Protein AF-W1Y951-F1 (afdb_monomer_lite)

InterPro domains:
  IPR015813 Pyruvate/Phosphoenolpyruvate kinase-like domain superfamily [SSF51621] (1-107)
  IPR018523 Isocitrate lyase/phosphorylmutase, conserved site [PS00161] (64-69)
  IPR039556 ICL/PEPM domain [cd00377] (1-107)
  IPR040442 Pyruvate kinase-like domain superfamily [G3DSA:3.20.20.60] (1-110)

pLDDT: mean 95.94, std 5.51, range [69.25, 98.94]

Radius of gyration: 13.8 Å; chains: 1; bounding box: 38×31×28 Å

Secondary structure (DSSP, 8-state):
--S---H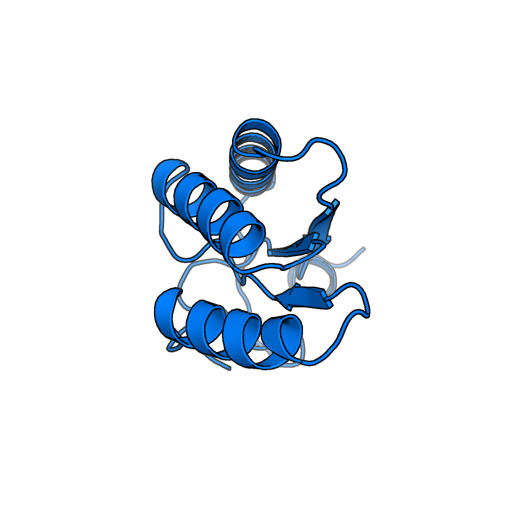HHHHHHHHHHHTT--SPPEEE-TT-SSSSHHHHHHHHHHHHHHT-SEEEEE-BPSS---TTSSS--B--HHHHHHHHHHHHHT-SSTT-EEEEE--GGGTT--

Foldseek 3Di:
DFQPDALVNQLVVLLVCQVPDVDAAEEECEQQRDDDLVSNLVSLVSSVVSRHLEYEYEQWDHRADDLPDPDTHGDDPVSLVSSQVSNCVSDPDNRYDYHYDYSCCRPPND

Sequence (110 aa):
DLGISTLDDVLTDIRRITDVCSLPLLVDADIGFGSSAFNVARTVKSMIKAGAAGLHIEDQVGAKRCGHRPNKAIVSKEEMVDRIRAAVDAKTDPDFVIMARTDALAVEGL

Organism: NCBI:txid408170

Structure (mmCIF, N/CA/C/O backbone):
data_AF-W1Y951-F1
#
_entry.id   AF-W1Y951-F1
#
loop_
_atom_site.group_PDB
_atom_site.id
_atom_site.type_symbol
_atom_site.label_atom_id
_atom_site.label_alt_id
_atom_site.label_comp_id
_atom_site.label_asym_id
_atom_site.label_entity_id
_atom_site.label_seq_id
_atom_site.pdbx_PDB_ins_code
_atom_site.Cartn_x
_atom_site.Cartn_y
_atom_site.Cartn_z
_atom_site.occupancy
_atom_site.B_iso_or_equiv
_atom_site.auth_seq_id
_atom_site.auth_comp_id
_atom_site.auth_asym_id
_atom_site.auth_atom_id
_atom_site.pdbx_PDB_model_num
ATOM 1 N N . ASP A 1 1 ? 7.592 -6.982 -12.435 1.00 77.00 1 ASP A N 1
ATOM 2 C CA . ASP A 1 1 ? 7.157 -6.066 -11.378 1.00 77.00 1 ASP A CA 1
ATOM 3 C C . ASP A 1 1 ? 7.878 -4.722 -11.503 1.00 77.00 1 ASP A C 1
ATOM 5 O O . ASP A 1 1 ? 9.057 -4.631 -11.168 1.00 77.00 1 ASP A O 1
ATOM 9 N N . LEU A 1 2 ? 7.209 -3.753 -12.138 1.00 89.50 2 LEU A N 1
ATOM 10 C CA . LEU A 1 2 ? 7.748 -2.442 -12.549 1.00 89.50 2 LEU A CA 1
ATOM 11 C C . LEU A 1 2 ? 6.727 -1.300 -12.326 1.00 89.50 2 LEU A C 1
ATOM 13 O O . LEU A 1 2 ? 6.754 -0.301 -13.040 1.00 89.50 2 LEU A O 1
ATOM 17 N N . GLY A 1 3 ? 5.761 -1.485 -11.417 1.00 88.12 3 GLY A N 1
ATOM 18 C CA . GLY A 1 3 ? 4.709 -0.491 -11.151 1.00 88.12 3 GLY A CA 1
ATOM 19 C C . GLY A 1 3 ? 3.736 -0.250 -12.316 1.00 88.12 3 GLY A C 1
ATOM 20 O O . GLY A 1 3 ? 3.243 0.860 -12.477 1.00 88.12 3 GLY A O 1
ATOM 21 N N . ILE A 1 4 ? 3.506 -1.265 -13.160 1.00 93.69 4 ILE A N 1
ATOM 22 C CA . ILE A 1 4 ? 2.554 -1.203 -14.288 1.00 93.69 4 ILE A CA 1
ATOM 23 C C . ILE A 1 4 ? 1.145 -1.617 -13.842 1.00 93.69 4 ILE A C 1
ATOM 25 O O . ILE A 1 4 ? 0.161 -1.109 -14.371 1.00 93.69 4 ILE A O 1
ATOM 29 N N . SER A 1 5 ? 1.052 -2.540 -12.881 1.00 95.88 5 SER A N 1
ATOM 30 C CA . SER A 1 5 ? -0.216 -2.969 -12.294 1.00 95.88 5 SER A CA 1
ATOM 31 C C . SER A 1 5 ? -0.936 -1.798 -11.640 1.00 95.88 5 SER A C 1
ATOM 33 O O . SER A 1 5 ? -0.331 -0.976 -10.948 1.00 95.88 5 SER A O 1
ATOM 35 N N . THR A 1 6 ? -2.244 -1.748 -11.841 1.00 97.88 6 THR A N 1
ATOM 36 C CA . THR A 1 6 ? -3.121 -0.755 -11.230 1.00 97.88 6 THR A CA 1
ATOM 37 C C . THR A 1 6 ? -3.748 -1.300 -9.950 1.00 97.88 6 THR A C 1
ATOM 39 O O . THR A 1 6 ? -3.751 -2.507 -9.699 1.00 97.88 6 THR A O 1
ATOM 42 N N . LEU A 1 7 ? -4.340 -0.408 -9.151 1.00 98.25 7 LEU A N 1
ATOM 43 C CA . LEU A 1 7 ? -5.125 -0.810 -7.985 1.00 98.25 7 LEU A CA 1
ATOM 44 C C . LEU A 1 7 ? -6.235 -1.801 -8.375 1.00 98.25 7 LEU A C 1
ATOM 46 O O . LEU A 1 7 ? -6.450 -2.783 -7.675 1.00 98.25 7 LEU A O 1
ATOM 50 N N . ASP A 1 8 ? -6.930 -1.569 -9.491 1.00 98.69 8 ASP A N 1
ATOM 51 C CA . ASP A 1 8 ? -8.080 -2.385 -9.892 1.00 98.69 8 ASP A CA 1
ATOM 52 C C . ASP A 1 8 ? -7.685 -3.805 -10.336 1.00 98.69 8 ASP A C 1
ATOM 54 O O . ASP A 1 8 ? -8.461 -4.743 -10.116 1.00 98.69 8 ASP A O 1
ATOM 58 N N . ASP A 1 9 ? -6.472 -3.984 -10.874 1.00 98.75 9 ASP A N 1
ATOM 59 C CA . ASP A 1 9 ? -5.908 -5.311 -11.157 1.00 98.75 9 ASP A CA 1
ATOM 60 C C . ASP A 1 9 ? -5.764 -6.109 -9.854 1.00 98.75 9 ASP A C 1
ATOM 62 O O . ASP A 1 9 ? -6.286 -7.218 -9.729 1.00 98.75 9 ASP A O 1
ATOM 66 N N . VAL A 1 10 ? -5.146 -5.498 -8.837 1.00 98.81 10 VAL A N 1
ATOM 67 C CA . VAL A 1 10 ? -4.929 -6.135 -7.531 1.00 98.81 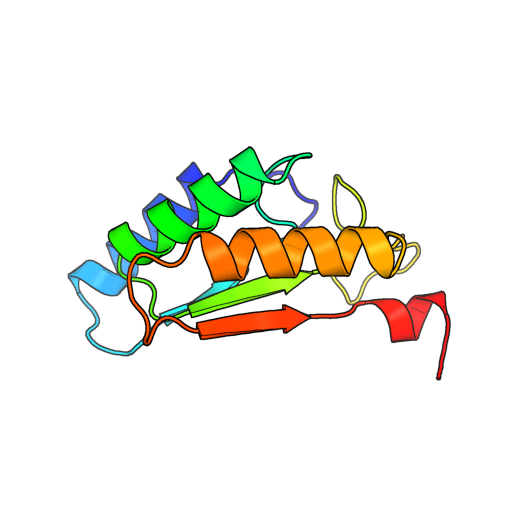10 VAL A CA 1
ATOM 68 C C . VAL A 1 10 ? -6.254 -6.389 -6.812 1.00 98.81 10 VAL A C 1
ATOM 70 O O . VAL A 1 10 ? -6.478 -7.486 -6.308 1.00 98.81 10 VAL A O 1
ATOM 73 N N . LEU A 1 11 ? -7.181 -5.425 -6.805 1.00 98.88 11 LEU A N 1
ATOM 74 C CA . LEU A 1 11 ? -8.499 -5.607 -6.183 1.00 98.88 11 LEU A CA 1
ATOM 75 C C . LEU A 1 11 ? -9.297 -6.747 -6.825 1.00 98.88 11 LEU A C 1
ATOM 77 O O . LEU A 1 11 ? -10.088 -7.398 -6.142 1.00 98.88 11 LEU A O 1
ATOM 81 N N . THR A 1 12 ? -9.131 -6.976 -8.127 1.00 98.94 12 THR A N 1
ATOM 82 C CA . THR A 1 12 ? -9.790 -8.087 -8.821 1.00 98.94 12 THR A CA 1
ATOM 83 C C . THR A 1 12 ? -9.302 -9.431 -8.296 1.00 98.94 12 THR A C 1
ATOM 85 O O . THR A 1 12 ? -10.127 -10.310 -8.037 1.00 98.94 12 THR A O 1
ATOM 88 N N . ASP A 1 13 ? -8.000 -9.572 -8.066 1.00 98.94 13 ASP A N 1
ATOM 89 C CA . ASP A 1 13 ? -7.434 -10.805 -7.525 1.00 98.94 13 ASP A CA 1
ATOM 90 C C . ASP A 1 13 ? -7.709 -10.977 -6.028 1.00 98.94 13 ASP A C 1
ATOM 92 O O . ASP A 1 13 ? -8.006 -12.096 -5.613 1.00 98.94 13 ASP A O 1
ATOM 96 N N . ILE A 1 14 ? -7.738 -9.894 -5.235 1.00 98.88 14 ILE A N 1
ATOM 97 C CA . ILE A 1 14 ? -8.181 -9.963 -3.829 1.00 98.88 14 ILE A CA 1
ATOM 98 C C . ILE A 1 14 ? -9.579 -10.579 -3.762 1.00 98.88 14 ILE A C 1
ATOM 100 O O . ILE A 1 14 ? -9.734 -11.610 -3.119 1.00 98.88 14 ILE A O 1
ATOM 104 N N . ARG A 1 15 ? -10.562 -10.012 -4.484 1.00 98.88 15 ARG A N 1
ATOM 105 C CA . ARG A 1 15 ? -11.952 -10.506 -4.463 1.00 98.88 15 ARG A CA 1
ATOM 106 C C . ARG A 1 15 ? -12.027 -11.983 -4.844 1.00 98.88 15 ARG A C 1
ATOM 108 O O . ARG A 1 15 ? -12.620 -12.777 -4.128 1.00 98.88 15 ARG A O 1
ATOM 115 N N . ARG A 1 16 ? -11.354 -12.378 -5.932 1.00 98.88 16 ARG A N 1
ATOM 116 C CA . ARG A 1 16 ? -11.312 -13.782 -6.380 1.00 98.88 16 ARG A CA 1
ATOM 117 C C . ARG A 1 16 ? -10.800 -14.734 -5.300 1.00 98.88 16 ARG A C 1
ATOM 119 O O . ARG A 1 16 ? -11.320 -15.838 -5.186 1.00 98.88 16 ARG A O 1
ATOM 126 N N . ILE A 1 17 ? -9.773 -14.332 -4.552 1.00 98.94 17 ILE A N 1
ATOM 127 C CA . ILE A 1 17 ? -9.177 -15.154 -3.494 1.00 98.94 17 ILE A CA 1
ATOM 128 C C . ILE A 1 17 ? -10.096 -15.188 -2.269 1.00 98.94 17 ILE A C 1
ATOM 130 O O . ILE A 1 17 ? -10.401 -16.268 -1.763 1.00 98.94 17 ILE A O 1
ATOM 134 N N . THR A 1 18 ? -10.550 -14.030 -1.797 1.00 98.81 18 THR A N 1
ATOM 135 C CA . THR A 1 18 ? -11.282 -13.894 -0.528 1.00 98.81 18 THR A CA 1
ATOM 136 C C . THR A 1 18 ? -12.734 -14.356 -0.617 1.00 98.81 18 THR A C 1
ATOM 138 O O . THR A 1 18 ? -13.304 -14.742 0.397 1.00 98.81 18 THR A O 1
ATOM 141 N N . ASP A 1 19 ? -13.327 -14.383 -1.815 1.00 98.81 19 ASP A N 1
ATOM 142 C CA . ASP A 1 19 ? -14.689 -14.895 -2.030 1.00 98.81 19 ASP A CA 1
ATOM 143 C C . ASP A 1 19 ? -14.788 -16.420 -1.823 1.00 98.81 19 ASP A C 1
ATOM 145 O O . ASP A 1 19 ? -15.880 -16.948 -1.611 1.00 98.81 19 ASP A O 1
ATOM 149 N N . VAL A 1 20 ? -13.663 -17.146 -1.886 1.00 98.81 20 VAL A N 1
ATOM 150 C CA . VAL A 1 20 ? -13.629 -18.619 -1.792 1.00 98.81 20 VAL A CA 1
ATOM 151 C C . VAL A 1 20 ? -12.698 -19.155 -0.698 1.00 98.81 20 VAL A C 1
ATOM 153 O O . VAL A 1 20 ? -12.873 -20.286 -0.247 1.00 98.81 20 VAL A O 1
ATOM 156 N N . CYS A 1 21 ? -11.719 -18.370 -0.244 1.00 98.75 21 CYS A N 1
ATOM 157 C CA . CYS A 1 21 ? -10.765 -18.757 0.792 1.00 98.75 21 CYS A CA 1
ATOM 158 C C . CYS A 1 21 ? -10.943 -17.891 2.044 1.00 98.75 21 CYS A C 1
ATOM 160 O O . CYS A 1 21 ? -10.818 -16.673 1.982 1.00 98.75 21 CYS A O 1
ATOM 162 N N . SER A 1 22 ? -11.173 -18.523 3.198 1.00 98.50 22 SER A N 1
ATOM 163 C CA . SER A 1 22 ? -11.386 -17.828 4.477 1.00 98.50 22 SER A CA 1
ATOM 164 C C . SER A 1 22 ? -10.098 -17.486 5.236 1.00 98.50 22 SER A C 1
ATOM 166 O O . SER A 1 22 ? -10.168 -16.971 6.351 1.00 98.50 22 SER A O 1
ATOM 168 N N . LEU A 1 23 ? -8.922 -17.836 4.703 1.00 98.81 23 LEU A N 1
ATOM 169 C CA . LEU A 1 23 ? -7.649 -17.486 5.335 1.00 98.81 23 LEU A CA 1
ATOM 170 C C . LEU A 1 23 ? -7.373 -15.980 5.179 1.00 98.81 23 LEU A C 1
ATOM 172 O O . LEU A 1 23 ? -7.659 -15.422 4.119 1.00 98.81 23 LEU A O 1
ATOM 176 N N . PRO A 1 24 ? -6.782 -15.320 6.193 1.00 98.81 24 PRO A N 1
ATOM 177 C CA . PRO A 1 24 ? -6.467 -13.899 6.110 1.00 98.81 24 PRO A CA 1
ATOM 178 C C . PRO A 1 24 ? -5.404 -13.638 5.036 1.00 98.81 24 PRO A C 1
ATOM 180 O O . PRO A 1 24 ? -4.322 -14.226 5.061 1.00 98.81 24 PRO A O 1
ATOM 183 N N . LEU A 1 25 ? -5.708 -12.734 4.102 1.00 98.88 25 LEU A N 1
ATOM 184 C CA . LEU A 1 25 ? -4.828 -12.387 2.986 1.00 98.88 25 LEU A CA 1
ATOM 185 C C . LEU A 1 25 ? -4.039 -11.101 3.279 1.00 98.88 25 LEU A C 1
ATOM 187 O O . LEU A 1 25 ? -4.634 -10.043 3.491 1.00 98.88 25 LEU A O 1
ATOM 191 N N . LEU A 1 26 ? -2.706 -11.191 3.248 1.00 98.88 26 LEU A N 1
ATOM 192 C CA . LEU A 1 26 ? -1.800 -10.038 3.214 1.00 98.88 26 LEU A CA 1
ATOM 193 C C . LEU A 1 26 ? -1.508 -9.666 1.755 1.00 98.88 26 LEU A C 1
ATOM 195 O O . LEU A 1 26 ? -1.186 -10.542 0.953 1.00 98.88 26 LEU A O 1
ATOM 199 N N . VAL A 1 27 ? -1.598 -8.378 1.425 1.00 98.88 27 VAL A N 1
ATOM 200 C CA . VAL A 1 27 ? -1.482 -7.882 0.045 1.00 98.88 27 VAL A CA 1
ATOM 201 C C . VAL A 1 27 ? -0.296 -6.927 -0.119 1.00 98.88 27 VAL A C 1
ATOM 203 O O . VAL A 1 27 ? -0.071 -6.054 0.718 1.00 98.88 27 VAL A O 1
ATOM 206 N N . ASP A 1 28 ? 0.439 -7.058 -1.223 1.00 98.56 28 ASP A N 1
ATOM 207 C CA . ASP A 1 28 ? 1.411 -6.051 -1.661 1.00 98.56 28 ASP A CA 1
ATOM 208 C C . ASP A 1 28 ? 0.670 -4.849 -2.265 1.00 98.56 28 ASP A C 1
ATOM 210 O O . ASP A 1 28 ? -0.049 -4.989 -3.259 1.00 98.56 28 ASP A O 1
ATOM 214 N N . ALA A 1 29 ? 0.799 -3.678 -1.641 1.00 98.25 29 ALA A N 1
ATOM 215 C CA . ALA A 1 29 ? 0.165 -2.446 -2.099 1.00 98.25 29 ALA A CA 1
ATOM 216 C C . ALA A 1 29 ? 1.142 -1.477 -2.783 1.00 98.25 29 ALA A C 1
ATOM 218 O O . ALA A 1 29 ? 0.788 -0.309 -2.985 1.00 98.25 29 ALA A O 1
ATOM 219 N N . ASP A 1 30 ? 2.346 -1.931 -3.145 1.00 97.00 30 ASP A N 1
ATOM 220 C CA . ASP A 1 30 ? 3.412 -1.105 -3.708 1.00 97.00 30 ASP A CA 1
ATOM 221 C C . ASP A 1 30 ? 3.597 0.176 -2.866 1.00 97.00 30 ASP A C 1
ATOM 223 O O . ASP A 1 30 ? 3.755 0.143 -1.647 1.00 97.00 30 ASP A O 1
ATOM 227 N N . ILE A 1 31 ? 3.514 1.338 -3.509 1.00 97.38 31 ILE A N 1
ATOM 228 C CA . ILE A 1 31 ? 3.615 2.659 -2.882 1.00 97.38 31 ILE A CA 1
ATOM 229 C C . ILE A 1 31 ? 2.240 3.261 -2.528 1.00 97.38 31 ILE A C 1
ATOM 231 O O . ILE A 1 31 ? 2.150 4.441 -2.193 1.00 97.38 31 ILE A O 1
ATOM 235 N N . GLY A 1 32 ? 1.151 2.492 -2.660 1.00 97.56 32 GLY A N 1
ATOM 236 C CA . GLY A 1 32 ? -0.229 2.945 -2.441 1.00 97.56 32 GLY A CA 1
ATOM 237 C C . GLY A 1 32 ? -0.986 3.411 -3.696 1.00 97.56 32 GLY A C 1
ATOM 238 O O . GLY A 1 32 ? -1.994 4.107 -3.564 1.00 97.56 32 GLY A O 1
ATOM 239 N N . PHE A 1 33 ? -0.530 3.029 -4.897 1.00 97.62 33 PHE A N 1
ATOM 240 C CA . PHE A 1 33 ? -1.166 3.290 -6.208 1.00 97.62 33 PHE A CA 1
ATOM 241 C C . PHE A 1 33 ? -1.486 4.763 -6.529 1.00 97.62 33 PHE A C 1
ATOM 243 O O . PHE A 1 33 ? -2.485 5.076 -7.177 1.00 97.62 33 PHE A O 1
ATOM 250 N N . GLY A 1 34 ? -0.621 5.690 -6.116 1.00 94.31 34 GLY A N 1
ATOM 251 C CA . GLY A 1 34 ? -0.668 7.080 -6.565 1.00 94.31 34 GLY A CA 1
ATOM 252 C C . GLY A 1 34 ? 0.311 7.979 -5.818 1.00 94.31 34 GLY A C 1
ATOM 253 O O . GLY A 1 34 ? 1.010 7.537 -4.915 1.00 94.31 34 GLY A O 1
ATOM 254 N N . SER A 1 35 ? 0.365 9.253 -6.204 1.00 93.38 35 SER A N 1
ATOM 255 C CA . SER A 1 35 ? 1.37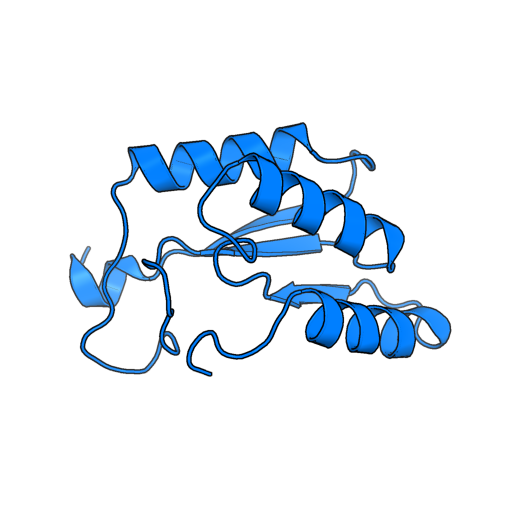5 10.215 -5.733 1.00 93.38 35 SER A CA 1
ATOM 256 C C . SER A 1 35 ? 0.973 11.023 -4.496 1.00 93.38 35 SER A C 1
ATOM 258 O O . SER A 1 35 ? 1.686 11.941 -4.105 1.00 93.38 35 SER A O 1
ATOM 260 N N . SER A 1 36 ? -0.188 10.750 -3.900 1.00 96.25 36 SER A N 1
ATOM 261 C CA . SER A 1 36 ? -0.727 11.566 -2.808 1.00 96.25 36 SER A CA 1
ATOM 262 C C . SER A 1 36 ? -1.400 10.722 -1.736 1.00 96.25 36 SER A C 1
ATOM 264 O O . SER A 1 36 ? -1.861 9.609 -2.003 1.00 96.25 36 SER A O 1
ATOM 266 N N . ALA A 1 37 ? -1.536 11.299 -0.540 1.00 97.38 37 ALA A N 1
ATOM 267 C CA . ALA A 1 37 ? -2.242 10.694 0.587 1.00 97.38 37 ALA A CA 1
ATOM 268 C C . ALA A 1 37 ? -3.680 10.262 0.238 1.00 97.38 37 ALA A C 1
ATOM 270 O O . ALA A 1 37 ? -4.163 9.255 0.748 1.00 97.38 37 ALA A O 1
ATOM 271 N N . PHE A 1 38 ? -4.356 10.966 -0.680 1.00 98.19 38 PHE A N 1
ATOM 272 C CA . PHE A 1 38 ? -5.696 10.590 -1.142 1.00 98.19 38 PHE A CA 1
ATOM 273 C C . PHE A 1 38 ? -5.710 9.238 -1.867 1.00 98.19 38 PHE A C 1
ATOM 275 O O . PHE A 1 38 ? -6.643 8.453 -1.686 1.00 98.19 38 PHE A O 1
ATOM 282 N N . ASN A 1 39 ? -4.674 8.950 -2.661 1.00 98.50 39 ASN A N 1
ATOM 283 C CA . ASN A 1 39 ? -4.547 7.671 -3.356 1.00 98.50 39 ASN A CA 1
ATOM 284 C C . ASN A 1 39 ? -4.260 6.541 -2.364 1.00 98.50 39 ASN A C 1
ATOM 286 O O . ASN A 1 39 ? -4.950 5.525 -2.393 1.00 98.50 39 ASN A O 1
ATOM 290 N N . VAL A 1 40 ? -3.339 6.767 -1.420 1.00 98.69 40 VAL A N 1
ATOM 291 C CA . VAL A 1 40 ? -3.050 5.823 -0.328 1.00 98.69 40 VAL A CA 1
ATOM 292 C C . VAL A 1 40 ? -4.324 5.500 0.457 1.00 98.69 40 VAL A C 1
ATOM 294 O O . VAL A 1 40 ? -4.669 4.332 0.634 1.00 98.69 40 VAL A O 1
ATOM 297 N N . ALA A 1 41 ? -5.090 6.519 0.850 1.00 98.75 41 ALA A N 1
ATOM 298 C CA . ALA A 1 41 ? -6.329 6.327 1.592 1.00 98.75 41 ALA A CA 1
ATOM 299 C C . ALA A 1 41 ? -7.384 5.541 0.793 1.00 98.75 41 ALA A C 1
ATOM 301 O O . ALA A 1 41 ? -8.048 4.656 1.342 1.00 98.75 41 ALA A O 1
ATOM 302 N N . ARG A 1 42 ? -7.537 5.825 -0.510 1.00 98.81 42 ARG A N 1
ATOM 303 C CA . ARG A 1 42 ? -8.426 5.056 -1.395 1.00 98.81 42 ARG A CA 1
ATOM 304 C C . ARG A 1 42 ? -7.982 3.596 -1.489 1.00 98.81 42 ARG A C 1
ATOM 306 O O . ARG A 1 42 ? -8.843 2.718 -1.428 1.00 98.81 42 ARG A O 1
ATOM 313 N N . THR A 1 43 ? -6.682 3.340 -1.611 1.00 98.88 43 THR A N 1
ATOM 314 C CA . THR A 1 43 ? -6.099 1.993 -1.666 1.00 98.88 43 THR A CA 1
ATOM 315 C C . THR A 1 43 ? -6.444 1.194 -0.413 1.00 98.88 43 THR A C 1
ATOM 317 O O . THR A 1 43 ? -7.052 0.132 -0.537 1.00 98.88 43 THR A O 1
ATOM 320 N N . VAL A 1 44 ? -6.175 1.735 0.783 1.00 98.94 44 VAL A N 1
ATOM 321 C CA . VAL A 1 44 ? -6.488 1.062 2.059 1.00 98.94 44 VAL A CA 1
ATOM 322 C C . VAL A 1 44 ? -7.970 0.701 2.143 1.00 98.94 44 VAL A C 1
ATOM 324 O O . VAL A 1 44 ? -8.318 -0.466 2.317 1.00 98.94 44 VAL A O 1
ATOM 327 N N . LYS A 1 45 ? -8.860 1.681 1.944 1.00 98.94 45 LYS A N 1
ATOM 328 C CA . LYS A 1 45 ? -10.314 1.460 2.033 1.00 98.94 45 LYS A CA 1
ATOM 329 C C . LYS A 1 45 ? -10.810 0.435 1.017 1.00 98.94 45 LYS A C 1
ATOM 331 O O . LYS A 1 45 ? -11.705 -0.352 1.318 1.00 98.94 45 LYS A O 1
ATOM 336 N N . SER A 1 46 ? -10.240 0.444 -0.186 1.00 98.94 46 SER A N 1
ATOM 337 C CA . SER A 1 46 ? -10.633 -0.481 -1.249 1.00 98.94 46 SER A CA 1
ATOM 338 C C . SER A 1 46 ? -10.164 -1.906 -0.967 1.00 98.94 46 SER A C 1
ATOM 340 O O . SER A 1 46 ? -10.935 -2.833 -1.195 1.00 98.94 46 SER A O 1
ATOM 342 N N . MET A 1 47 ? -8.949 -2.089 -0.440 1.00 98.88 47 MET A N 1
ATOM 343 C CA . MET A 1 47 ? -8.419 -3.411 -0.086 1.00 98.88 47 MET A CA 1
ATOM 344 C C . MET A 1 47 ? -9.149 -4.023 1.113 1.00 98.88 47 MET A C 1
ATOM 346 O O . MET A 1 47 ? -9.516 -5.194 1.042 1.00 98.88 47 MET A O 1
ATOM 350 N N . ILE A 1 48 ? -9.454 -3.226 2.149 1.00 98.88 48 ILE A N 1
ATOM 351 C CA . ILE A 1 48 ? -10.321 -3.653 3.264 1.00 98.88 48 ILE A CA 1
ATOM 352 C C . ILE A 1 48 ? -11.667 -4.131 2.714 1.00 98.88 48 ILE A C 1
ATOM 354 O O . ILE A 1 48 ? -12.089 -5.254 2.969 1.00 98.88 48 ILE A O 1
ATOM 358 N N . LYS A 1 49 ? -12.330 -3.301 1.896 1.00 98.88 49 LYS A N 1
ATOM 359 C CA . LYS A 1 49 ? -13.635 -3.639 1.312 1.00 98.88 49 LYS A CA 1
ATOM 360 C C . LYS A 1 49 ? -13.584 -4.875 0.409 1.00 98.88 49 LYS A C 1
ATOM 362 O O . LYS A 1 49 ? -14.581 -5.580 0.302 1.00 98.88 49 LYS A O 1
ATOM 367 N N . ALA A 1 50 ? -12.463 -5.107 -0.268 1.00 98.88 50 ALA A N 1
ATOM 368 C CA . ALA A 1 50 ? -12.277 -6.266 -1.129 1.00 98.88 50 ALA A CA 1
ATOM 369 C C . ALA A 1 50 ? -12.034 -7.567 -0.351 1.00 98.88 50 ALA A C 1
ATOM 371 O O . ALA A 1 50 ? -12.138 -8.617 -0.967 1.00 98.88 50 ALA A O 1
ATOM 372 N N . GLY A 1 51 ? -11.754 -7.508 0.958 1.00 98.81 51 GLY A N 1
ATOM 373 C CA . GLY A 1 51 ? -11.607 -8.682 1.825 1.00 98.81 51 GLY A CA 1
ATOM 374 C C . GLY A 1 51 ? -10.180 -8.970 2.297 1.00 98.81 51 GLY A C 1
ATOM 375 O O . GLY A 1 51 ? -9.946 -10.010 2.909 1.00 98.81 51 GLY A O 1
ATOM 376 N N . ALA A 1 52 ? -9.209 -8.090 2.027 1.00 98.88 52 ALA A N 1
ATOM 377 C CA . ALA A 1 52 ? -7.854 -8.265 2.549 1.00 98.88 52 ALA A CA 1
ATOM 378 C C . ALA A 1 52 ? -7.826 -8.117 4.082 1.00 98.88 52 ALA A C 1
ATOM 380 O O . ALA A 1 52 ? -8.561 -7.310 4.648 1.00 98.88 52 ALA A O 1
ATOM 381 N N . ALA A 1 53 ? -6.929 -8.849 4.746 1.00 98.88 53 ALA A N 1
ATOM 382 C CA . ALA A 1 53 ? -6.699 -8.745 6.192 1.00 98.88 53 ALA A CA 1
ATOM 383 C C . ALA A 1 53 ? -5.595 -7.730 6.542 1.00 98.88 53 ALA A C 1
ATOM 385 O O . ALA A 1 53 ? -5.518 -7.216 7.658 1.00 98.88 53 ALA A O 1
ATOM 386 N N . GLY A 1 54 ? -4.729 -7.430 5.579 1.00 98.88 54 GLY A N 1
ATOM 387 C CA . GLY A 1 54 ? -3.706 -6.412 5.716 1.00 98.88 54 GLY A CA 1
ATOM 388 C C . GLY A 1 54 ? -3.028 -6.113 4.394 1.00 98.88 54 GLY A C 1
ATOM 389 O O . GLY A 1 54 ? -3.228 -6.808 3.393 1.00 98.88 54 GLY A O 1
ATOM 390 N N . LEU A 1 55 ? -2.179 -5.097 4.408 1.00 98.88 55 LEU A N 1
ATOM 391 C CA . LEU A 1 55 ? -1.311 -4.769 3.287 1.00 98.88 55 LEU A CA 1
ATOM 392 C C . LEU A 1 55 ? 0.069 -4.326 3.756 1.00 98.88 55 LEU A C 1
ATOM 394 O O . LEU A 1 5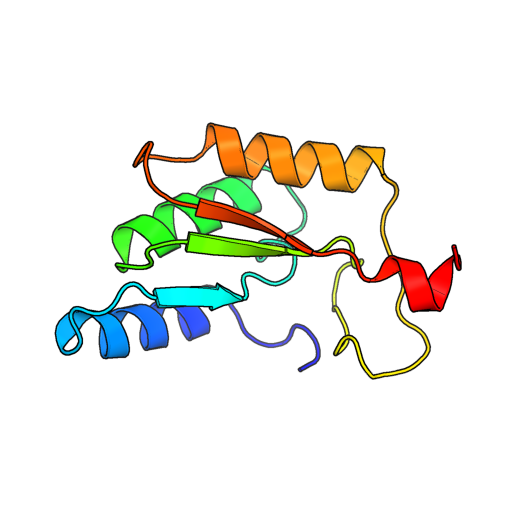5 ? 0.230 -3.907 4.906 1.00 98.88 55 LEU A O 1
ATOM 398 N N . HIS A 1 56 ? 1.048 -4.379 2.855 1.00 98.81 56 HIS A N 1
ATOM 399 C CA . HIS A 1 56 ? 2.305 -3.666 3.035 1.00 9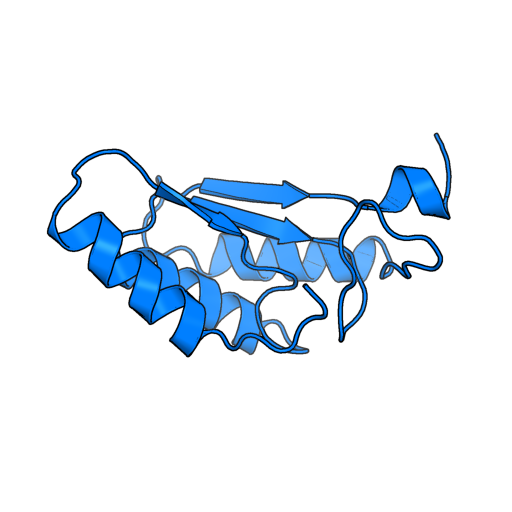8.81 56 HIS A CA 1
ATOM 400 C C . HIS A 1 56 ? 2.485 -2.544 2.007 1.00 98.81 56 HIS A C 1
ATOM 402 O O . HIS A 1 56 ? 2.190 -2.734 0.830 1.00 98.81 56 HIS A O 1
ATOM 408 N N . ILE A 1 57 ? 2.990 -1.390 2.457 1.00 98.38 57 ILE A N 1
ATOM 409 C CA . ILE A 1 57 ? 3.406 -0.261 1.606 1.00 98.38 57 ILE A CA 1
ATOM 410 C C . ILE A 1 57 ? 4.918 -0.041 1.702 1.00 98.38 57 ILE A C 1
ATOM 412 O O . ILE A 1 57 ? 5.498 -0.246 2.773 1.00 98.38 57 ILE A O 1
ATOM 416 N N . GLU A 1 58 ? 5.549 0.388 0.608 1.00 97.88 58 GLU A N 1
ATOM 417 C CA . GLU A 1 58 ? 7.006 0.568 0.517 1.00 97.88 58 GLU A CA 1
ATOM 418 C C . GLU A 1 58 ? 7.466 2.014 0.245 1.00 97.88 58 GLU A C 1
ATOM 420 O O . GLU A 1 58 ? 6.716 2.872 -0.239 1.00 97.88 58 GLU A O 1
ATOM 425 N N . ASP A 1 59 ? 8.730 2.280 0.580 1.00 97.75 59 ASP A N 1
ATOM 426 C CA . ASP A 1 59 ? 9.401 3.586 0.516 1.00 97.75 59 ASP A CA 1
ATOM 427 C C . ASP A 1 59 ? 10.055 3.886 -0.839 1.00 97.75 59 ASP A C 1
ATOM 429 O O . ASP A 1 59 ? 10.792 4.859 -0.972 1.00 97.75 59 ASP A O 1
ATOM 433 N N . GLN A 1 60 ? 9.773 3.101 -1.879 1.00 97.25 60 GLN A N 1
ATOM 434 C CA . GLN A 1 60 ? 10.279 3.394 -3.217 1.00 97.25 60 GLN A CA 1
ATOM 435 C C . GLN A 1 60 ? 9.615 4.640 -3.831 1.00 97.25 60 GLN A C 1
ATOM 437 O O . GLN A 1 60 ? 8.482 5.022 -3.506 1.00 97.25 60 GLN A O 1
ATOM 442 N N . VAL A 1 61 ? 10.327 5.281 -4.759 1.00 94.12 61 VAL A N 1
ATOM 443 C CA . VAL A 1 61 ? 9.753 6.301 -5.653 1.00 94.12 61 VAL A CA 1
ATOM 444 C C . VAL A 1 61 ? 8.733 5.676 -6.622 1.00 94.12 61 VAL A C 1
ATOM 446 O O . VAL A 1 61 ? 8.657 4.456 -6.776 1.00 94.12 61 VAL A O 1
ATOM 449 N N . GLY A 1 62 ? 7.949 6.517 -7.308 1.00 81.81 62 GLY A N 1
ATOM 450 C CA . GLY A 1 62 ? 7.040 6.087 -8.381 1.00 81.81 62 GLY A CA 1
ATOM 451 C C . GLY A 1 62 ? 7.721 5.229 -9.457 1.00 81.81 62 GLY A C 1
ATOM 452 O O . GLY A 1 62 ? 8.921 5.349 -9.685 1.00 81.81 62 GLY A O 1
ATOM 453 N N . ALA A 1 63 ? 6.942 4.372 -10.132 1.00 80.44 63 ALA A N 1
ATOM 454 C CA . ALA A 1 63 ? 7.461 3.319 -11.018 1.00 80.44 63 ALA A CA 1
ATOM 455 C C . ALA A 1 63 ? 8.476 2.405 -10.300 1.00 80.44 63 ALA A C 1
ATOM 457 O O . ALA A 1 63 ? 9.603 2.192 -10.762 1.00 80.44 63 ALA A O 1
ATOM 458 N N . LYS A 1 64 ? 8.050 1.887 -9.139 1.00 85.62 64 LYS A N 1
ATOM 459 C CA . LYS A 1 64 ? 8.847 1.027 -8.263 1.00 85.62 64 LYS A CA 1
ATOM 460 C C . LYS A 1 64 ? 9.424 -0.174 -9.002 1.00 85.62 64 LYS A C 1
ATOM 462 O O . LYS A 1 64 ? 8.864 -0.672 -9.986 1.00 85.62 64 LYS A O 1
ATOM 467 N N . ARG A 1 65 ? 10.555 -0.665 -8.510 1.00 88.25 65 ARG A N 1
ATOM 468 C CA . ARG A 1 65 ? 11.227 -1.853 -9.041 1.00 88.25 65 ARG A CA 1
ATOM 469 C C . ARG A 1 65 ? 11.134 -2.986 -8.033 1.00 88.25 65 ARG A C 1
ATOM 471 O O . ARG A 1 65 ? 11.063 -2.769 -6.830 1.00 88.25 65 ARG A O 1
ATOM 478 N N . CYS A 1 66 ? 11.209 -4.217 -8.529 1.00 87.94 66 CYS A N 1
ATOM 479 C CA . CYS A 1 66 ? 11.367 -5.384 -7.665 1.00 87.94 66 CYS A CA 1
ATOM 480 C C . CYS A 1 66 ? 12.544 -5.186 -6.686 1.00 87.94 66 CYS A C 1
ATOM 482 O O . CYS A 1 66 ? 13.650 -4.856 -7.123 1.00 87.94 66 CYS A O 1
ATOM 484 N N . GLY A 1 67 ? 12.328 -5.465 -5.394 1.00 78.19 67 GLY A N 1
ATOM 485 C CA . GLY A 1 67 ? 13.314 -5.278 -4.319 1.00 78.19 67 GLY A CA 1
ATOM 486 C C . GLY A 1 67 ? 14.654 -6.007 -4.516 1.00 78.19 67 GLY A C 1
ATOM 487 O O . GLY A 1 67 ? 15.664 -5.613 -3.941 1.00 78.19 67 GLY A O 1
ATOM 488 N N . HIS A 1 68 ? 14.709 -7.019 -5.387 1.00 84.62 68 HIS A N 1
ATOM 489 C CA . HIS A 1 68 ? 15.933 -7.762 -5.720 1.00 84.62 68 HIS A CA 1
ATOM 490 C C . HIS A 1 68 ? 16.689 -7.219 -6.947 1.00 84.62 68 HIS A C 1
ATOM 492 O O . HIS A 1 68 ? 17.693 -7.801 -7.363 1.00 84.62 68 HIS A O 1
ATOM 498 N N . ARG A 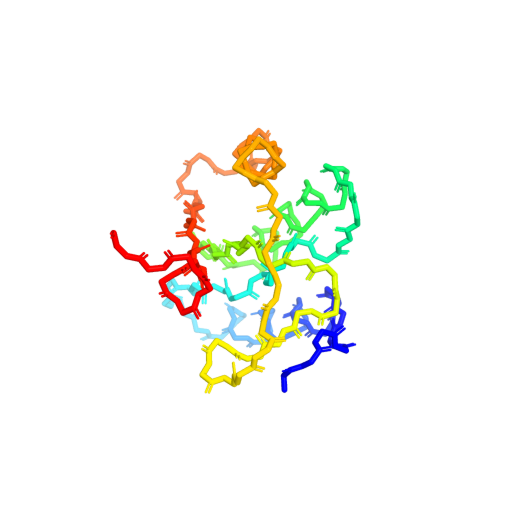1 69 ? 16.209 -6.146 -7.588 1.00 83.88 69 ARG A N 1
ATOM 499 C CA . ARG A 1 69 ? 16.873 -5.527 -8.746 1.00 83.88 69 ARG A CA 1
ATOM 500 C C . ARG A 1 69 ? 17.739 -4.337 -8.307 1.00 83.88 69 ARG A C 1
ATOM 502 O O . ARG A 1 69 ? 17.380 -3.645 -7.358 1.00 83.88 69 ARG A O 1
ATOM 509 N N . PRO A 1 70 ? 18.861 -4.069 -9.002 1.00 83.12 70 PRO A N 1
ATOM 510 C CA . PRO A 1 70 ? 19.693 -2.902 -8.726 1.00 83.12 70 PRO A CA 1
ATOM 511 C C . PRO A 1 70 ? 19.016 -1.600 -9.180 1.00 83.12 70 PRO A C 1
ATOM 513 O O . PRO A 1 70 ? 18.062 -1.619 -9.967 1.00 83.12 70 PRO A O 1
ATOM 516 N N . ASN A 1 71 ? 19.581 -0.469 -8.742 1.00 87.69 71 ASN A N 1
ATOM 517 C CA . ASN A 1 71 ? 19.172 0.890 -9.121 1.00 87.69 71 ASN A CA 1
ATOM 518 C C . ASN A 1 71 ? 17.724 1.223 -8.719 1.00 87.69 71 ASN A C 1
ATOM 520 O O . ASN A 1 71 ? 16.960 1.785 -9.507 1.00 87.69 71 ASN A O 1
ATOM 524 N N . LYS A 1 72 ? 17.347 0.829 -7.498 1.00 92.31 72 LYS A N 1
ATOM 525 C CA . LYS A 1 72 ? 16.130 1.298 -6.823 1.00 92.31 72 LYS A CA 1
ATOM 526 C C . LYS A 1 72 ? 16.379 2.701 -6.279 1.00 92.31 72 LYS A C 1
ATOM 528 O O . LYS A 1 72 ? 17.508 3.031 -5.926 1.00 92.31 72 LYS A O 1
ATOM 533 N N . ALA A 1 73 ? 15.324 3.496 -6.197 1.00 93.38 73 ALA A N 1
ATOM 534 C CA . ALA A 1 73 ? 15.347 4.787 -5.531 1.00 93.38 73 ALA A CA 1
ATOM 535 C C . ALA A 1 73 ? 14.230 4.813 -4.494 1.00 93.38 73 ALA A C 1
ATOM 537 O O . ALA A 1 73 ? 13.135 4.299 -4.743 1.00 93.38 73 ALA A O 1
ATOM 538 N N . ILE A 1 74 ? 14.533 5.399 -3.344 1.00 96.94 74 ILE A N 1
ATOM 539 C CA . ILE A 1 74 ? 13.606 5.546 -2.230 1.00 96.94 74 ILE A CA 1
ATOM 540 C C . ILE A 1 74 ? 13.319 7.019 -1.979 1.00 96.94 74 ILE A C 1
ATOM 542 O O . ILE A 1 74 ? 14.068 7.899 -2.410 1.00 96.94 74 ILE A O 1
ATOM 546 N N . VAL A 1 75 ? 12.192 7.273 -1.333 1.00 97.44 75 VAL A N 1
ATOM 547 C CA . VAL A 1 75 ? 11.781 8.609 -0.913 1.00 97.44 75 VAL A CA 1
ATOM 548 C C . VAL A 1 75 ? 12.426 8.979 0.414 1.00 97.44 75 VAL A C 1
ATOM 550 O O . VAL A 1 75 ? 13.041 8.144 1.075 1.00 97.44 75 VAL A O 1
ATOM 553 N N . SER A 1 76 ? 12.285 10.240 0.822 1.00 97.81 76 SER A N 1
ATOM 554 C CA . SER A 1 76 ? 12.722 10.632 2.157 1.00 97.81 76 SER A CA 1
ATOM 555 C C . SER A 1 76 ? 11.918 9.897 3.229 1.00 97.81 76 SER A C 1
ATOM 557 O O . SER A 1 76 ? 10.762 9.504 3.035 1.00 97.81 76 SER A O 1
ATOM 559 N N . LYS A 1 77 ? 12.514 9.770 4.413 1.00 98.12 77 LYS A N 1
ATOM 560 C CA . LYS A 1 77 ? 11.837 9.222 5.589 1.00 98.12 77 LYS A CA 1
ATOM 561 C C . LYS A 1 77 ? 10.535 9.968 5.887 1.00 98.12 77 LYS A C 1
ATOM 563 O O . LYS A 1 77 ? 9.540 9.337 6.226 1.00 98.12 77 LYS A O 1
ATOM 568 N N . GLU A 1 78 ? 10.532 11.291 5.757 1.00 98.31 78 GLU A N 1
ATOM 569 C CA . GLU A 1 78 ? 9.360 12.132 6.005 1.00 98.31 78 GLU A CA 1
ATOM 570 C C . GLU A 1 78 ? 8.222 11.797 5.033 1.00 98.31 78 GLU A C 1
ATOM 572 O O . GLU A 1 78 ? 7.086 11.622 5.469 1.00 98.31 78 GLU A O 1
ATOM 577 N N . GLU A 1 79 ? 8.529 11.603 3.746 1.00 98.06 79 GLU A N 1
ATOM 578 C CA . GLU A 1 79 ? 7.522 11.205 2.761 1.00 98.06 79 GLU A CA 1
ATOM 579 C C . GLU A 1 79 ? 6.957 9.810 3.066 1.00 98.06 79 GLU A C 1
ATOM 581 O O . GLU A 1 79 ? 5.740 9.610 3.018 1.00 98.06 79 GLU A O 1
ATOM 586 N N . MET A 1 80 ? 7.806 8.844 3.435 1.00 98.38 80 MET A N 1
ATOM 587 C CA . MET A 1 80 ? 7.326 7.510 3.810 1.00 98.38 80 MET A CA 1
ATOM 588 C C . MET A 1 80 ? 6.464 7.545 5.081 1.00 98.38 80 MET A C 1
ATOM 590 O O . MET A 1 80 ? 5.434 6.872 5.155 1.00 98.38 80 MET A O 1
ATOM 594 N N . VAL A 1 81 ? 6.836 8.360 6.071 1.00 98.62 81 VAL A N 1
ATOM 595 C CA . VAL A 1 81 ? 6.027 8.577 7.279 1.00 98.62 81 VAL A CA 1
ATOM 596 C C . VAL A 1 81 ? 4.650 9.135 6.921 1.00 98.62 81 VAL A C 1
ATOM 598 O O . VAL A 1 81 ? 3.652 8.669 7.473 1.00 98.62 81 VAL A O 1
ATOM 601 N N . ASP A 1 82 ? 4.562 10.076 5.983 1.00 98.44 82 ASP A N 1
ATOM 602 C CA . ASP A 1 82 ? 3.278 10.636 5.553 1.00 98.44 82 ASP A CA 1
ATOM 603 C C . ASP A 1 82 ? 2.410 9.608 4.810 1.00 98.44 82 ASP A C 1
ATOM 605 O O . ASP A 1 82 ? 1.195 9.565 5.029 1.00 98.44 82 ASP A O 1
ATOM 609 N N . ARG A 1 83 ? 3.011 8.707 4.018 1.00 98.62 83 ARG A N 1
ATOM 610 C CA . ARG A 1 83 ? 2.292 7.554 3.439 1.00 98.62 83 ARG A CA 1
ATOM 611 C C . ARG A 1 83 ? 1.737 6.635 4.526 1.00 98.62 83 ARG A C 1
ATOM 613 O O . ARG A 1 83 ? 0.566 6.263 4.469 1.00 98.62 83 ARG A O 1
ATOM 620 N N . ILE A 1 84 ? 2.549 6.294 5.529 1.00 98.81 84 ILE A N 1
ATOM 621 C CA . ILE A 1 84 ? 2.131 5.427 6.642 1.00 98.81 84 ILE A CA 1
ATOM 622 C C . ILE A 1 84 ? 0.999 6.078 7.441 1.00 98.81 84 ILE A C 1
ATOM 624 O O . ILE A 1 84 ? 0.001 5.414 7.710 1.00 98.81 84 ILE A O 1
ATOM 628 N N . ARG A 1 85 ? 1.102 7.372 7.771 1.00 98.75 85 ARG A N 1
ATOM 629 C CA . ARG A 1 85 ? 0.030 8.116 8.455 1.00 98.75 85 ARG A CA 1
ATOM 630 C C . ARG A 1 85 ? -1.267 8.079 7.659 1.00 98.75 85 ARG A C 1
ATOM 632 O O . ARG A 1 85 ? -2.287 7.660 8.191 1.00 98.75 85 ARG A O 1
ATOM 639 N N . ALA A 1 86 ? -1.208 8.413 6.369 1.00 98.75 86 ALA A N 1
ATOM 640 C CA . ALA A 1 86 ? -2.375 8.369 5.494 1.00 98.75 86 ALA A CA 1
ATOM 641 C C . ALA A 1 86 ? -3.004 6.967 5.426 1.00 98.75 86 ALA A C 1
ATOM 643 O O . ALA A 1 86 ? -4.228 6.845 5.379 1.00 98.75 86 ALA A O 1
ATOM 644 N N . ALA A 1 87 ? -2.188 5.909 5.436 1.00 98.81 87 ALA A N 1
ATOM 645 C CA . ALA A 1 87 ? -2.675 4.535 5.428 1.00 98.81 87 ALA A CA 1
ATOM 646 C C . ALA A 1 87 ? -3.356 4.146 6.750 1.00 98.81 87 ALA A C 1
ATOM 648 O O . ALA A 1 87 ? -4.441 3.563 6.734 1.00 98.81 87 ALA A O 1
ATOM 649 N N . VAL A 1 88 ? -2.746 4.492 7.887 1.00 98.81 88 VAL A N 1
ATOM 650 C CA . VAL A 1 88 ? -3.295 4.228 9.225 1.00 98.81 88 VAL A CA 1
ATOM 651 C C . VAL A 1 88 ? -4.601 4.996 9.442 1.00 98.81 88 VAL A C 1
ATOM 653 O O . VAL A 1 88 ? -5.593 4.389 9.842 1.00 98.81 88 VAL A O 1
ATOM 656 N N . ASP A 1 89 ? -4.638 6.285 9.100 1.00 98.75 89 ASP A N 1
ATOM 657 C CA . ASP A 1 89 ? -5.823 7.145 9.244 1.00 98.75 89 ASP A CA 1
ATOM 658 C C . ASP A 1 89 ? -6.989 6.698 8.345 1.00 98.75 89 ASP A C 1
ATOM 660 O O . ASP A 1 89 ? -8.158 6.961 8.631 1.00 98.75 89 ASP A O 1
ATOM 664 N N . ALA A 1 90 ? -6.692 6.017 7.234 1.00 98.81 90 ALA A N 1
ATOM 665 C CA . ALA A 1 90 ? -7.695 5.555 6.282 1.00 98.81 90 ALA A CA 1
ATOM 666 C C . ALA A 1 90 ? -8.376 4.235 6.668 1.00 98.81 90 ALA A C 1
ATOM 668 O O . ALA A 1 90 ? -9.356 3.865 6.009 1.00 98.81 90 ALA A O 1
ATOM 669 N N . LYS A 1 91 ? -7.886 3.528 7.695 1.00 98.75 91 LYS A N 1
ATOM 670 C CA . LYS A 1 91 ? -8.454 2.255 8.150 1.00 98.75 91 LYS A CA 1
ATOM 671 C C . LYS A 1 91 ? -9.932 2.413 8.509 1.00 98.75 91 LYS A C 1
ATOM 673 O O . LYS A 1 91 ? -10.299 3.188 9.385 1.00 98.75 91 LYS A O 1
ATOM 678 N N . THR A 1 92 ? -10.784 1.635 7.847 1.00 98.81 92 THR A N 1
ATOM 679 C CA . THR A 1 92 ? -12.205 1.487 8.213 1.00 98.81 92 THR A CA 1
ATOM 680 C C . THR A 1 92 ? -12.453 0.289 9.127 1.00 98.81 92 THR A C 1
ATOM 682 O O . THR A 1 92 ? -13.544 0.159 9.667 1.00 98.81 92 THR A O 1
ATOM 685 N N . ASP A 1 93 ? -11.443 -0.565 9.294 1.00 98.69 93 ASP A N 1
ATOM 686 C CA . ASP A 1 93 ? -11.408 -1.696 10.216 1.00 98.69 93 ASP A CA 1
ATOM 687 C C . ASP A 1 93 ? -10.181 -1.520 11.137 1.00 98.69 93 ASP A C 1
ATOM 689 O O . ASP A 1 93 ? -9.056 -1.420 10.626 1.00 98.69 93 ASP A O 1
ATOM 693 N N . PRO A 1 94 ? -10.358 -1.417 12.469 1.00 98.31 94 PRO A N 1
ATOM 694 C CA . PRO A 1 94 ? -9.254 -1.238 13.408 1.00 98.31 94 PRO A CA 1
ATOM 695 C C . PRO A 1 94 ? -8.297 -2.437 13.470 1.00 98.31 94 PRO A C 1
ATOM 697 O O . PRO A 1 94 ? -7.128 -2.223 13.801 1.00 98.31 94 PRO A O 1
ATOM 700 N N . ASP A 1 95 ? -8.726 -3.642 13.094 1.00 98.62 95 ASP A N 1
ATOM 701 C CA . ASP A 1 95 ? -7.898 -4.855 13.119 1.00 98.62 95 ASP A CA 1
ATOM 702 C C . ASP A 1 95 ? -7.104 -5.059 11.817 1.00 98.62 95 ASP A C 1
ATOM 704 O O . ASP A 1 95 ? -6.150 -5.838 11.781 1.00 98.62 95 ASP A O 1
ATOM 708 N N . PHE A 1 96 ? -7.418 -4.301 10.758 1.00 98.88 96 PHE A N 1
ATOM 709 C CA . PHE A 1 96 ? -6.682 -4.358 9.495 1.00 98.88 96 PHE A CA 1
ATOM 710 C C . PHE A 1 96 ? -5.208 -3.964 9.674 1.00 98.88 96 PHE A C 1
ATOM 712 O O . PHE A 1 96 ? -4.882 -2.909 10.240 1.00 98.88 96 PHE A O 1
ATOM 719 N N . VAL A 1 97 ? -4.297 -4.793 9.166 1.00 98.88 97 VAL A N 1
ATOM 720 C CA . VAL A 1 97 ? -2.853 -4.615 9.371 1.00 98.88 97 VAL A CA 1
ATOM 721 C C . VAL A 1 97 ? -2.253 -3.694 8.308 1.00 98.88 97 VAL A C 1
ATOM 723 O O . VAL A 1 97 ? -2.407 -3.921 7.110 1.00 98.88 97 VAL A O 1
ATOM 726 N N . ILE A 1 98 ? -1.501 -2.684 8.757 1.00 98.88 98 ILE A N 1
ATOM 727 C CA . ILE A 1 98 ? -0.629 -1.863 7.908 1.00 98.88 98 ILE A CA 1
ATOM 728 C C . ILE A 1 98 ? 0.816 -2.243 8.211 1.00 98.88 98 ILE A C 1
ATOM 730 O O . ILE A 1 98 ? 1.310 -2.006 9.313 1.00 98.88 98 ILE A O 1
ATOM 734 N N . MET A 1 99 ? 1.491 -2.835 7.233 1.00 98.88 99 MET A N 1
ATOM 735 C CA . MET A 1 99 ? 2.903 -3.191 7.308 1.00 98.88 99 MET A CA 1
ATOM 736 C C . MET A 1 99 ? 3.736 -2.174 6.520 1.00 98.88 99 MET A C 1
ATOM 738 O O . MET A 1 99 ? 3.439 -1.858 5.370 1.00 98.88 99 MET A O 1
ATOM 742 N N . ALA A 1 100 ? 4.797 -1.657 7.133 1.00 98.56 100 ALA A N 1
ATOM 743 C CA . ALA A 1 100 ? 5.783 -0.846 6.429 1.00 98.56 100 ALA A CA 1
ATOM 744 C C . ALA A 1 100 ? 6.906 -1.752 5.920 1.00 98.56 100 ALA A C 1
ATOM 746 O O . ALA A 1 100 ? 7.490 -2.517 6.691 1.00 98.56 100 ALA A O 1
ATOM 747 N N . ARG A 1 101 ? 7.216 -1.653 4.630 1.00 98.44 101 ARG A N 1
ATOM 748 C CA . ARG A 1 101 ? 8.373 -2.294 4.008 1.00 98.44 101 ARG A CA 1
ATOM 749 C C . ARG A 1 101 ? 9.387 -1.219 3.627 1.00 98.44 101 ARG A C 1
ATOM 751 O O . ARG A 1 101 ? 9.006 -0.175 3.111 1.00 98.44 101 ARG A O 1
ATOM 758 N N . THR A 1 102 ? 10.669 -1.485 3.860 1.00 97.38 102 THR A N 1
ATOM 759 C CA . THR A 1 102 ? 11.757 -0.601 3.423 1.00 97.38 102 THR A CA 1
ATOM 760 C C . THR A 1 102 ? 12.663 -1.310 2.428 1.00 97.38 102 THR A C 1
ATOM 762 O O . THR A 1 102 ? 13.016 -2.478 2.614 1.00 97.38 102 THR A O 1
ATOM 765 N N . ASP A 1 103 ? 13.037 -0.602 1.367 1.00 96.06 103 ASP A N 1
ATOM 766 C CA . ASP A 1 103 ? 14.028 -1.029 0.379 1.00 96.06 103 ASP A CA 1
ATOM 767 C C . ASP A 1 103 ? 15.409 -0.369 0.600 1.00 96.06 103 ASP A C 1
ATOM 769 O O . ASP A 1 103 ? 16.333 -0.583 -0.197 1.00 96.06 103 ASP A O 1
ATOM 773 N N . ALA A 1 104 ? 15.574 0.371 1.705 1.00 96.00 104 ALA A N 1
ATOM 774 C CA . ALA A 1 104 ? 16.744 1.194 2.011 1.00 96.00 104 ALA A CA 1
ATOM 775 C C . ALA A 1 104 ? 18.054 0.417 2.175 1.00 96.00 104 ALA A C 1
ATOM 777 O O . ALA A 1 104 ? 19.101 0.937 1.808 1.00 96.00 104 ALA A O 1
ATOM 778 N N . LEU A 1 105 ? 18.029 -0.844 2.623 1.00 95.38 105 LEU A N 1
ATOM 779 C CA . LEU A 1 105 ? 19.257 -1.626 2.850 1.00 95.38 105 LEU A CA 1
ATOM 780 C C . LEU A 1 105 ? 20.187 -1.654 1.622 1.00 95.38 105 LEU A C 1
ATOM 782 O O . LEU A 1 105 ? 21.403 -1.559 1.752 1.00 95.38 105 LEU A O 1
ATOM 786 N N . ALA A 1 106 ? 19.617 -1.781 0.422 1.00 91.69 106 ALA A N 1
ATOM 787 C CA . ALA A 1 106 ? 20.387 -1.852 -0.821 1.00 91.69 106 ALA A CA 1
ATOM 788 C C . ALA A 1 106 ? 20.774 -0.473 -1.393 1.00 91.69 106 ALA A C 1
ATOM 790 O O . ALA A 1 106 ? 21.499 -0.422 -2.386 1.00 91.69 106 ALA A O 1
ATOM 791 N N . VAL A 1 107 ? 20.253 0.618 -0.823 1.00 90.75 107 VAL A N 1
ATOM 792 C CA . VAL A 1 107 ? 20.447 1.997 -1.300 1.00 90.75 107 VAL A CA 1
ATOM 793 C C . VAL A 1 107 ? 21.327 2.796 -0.336 1.00 90.75 107 VAL A C 1
ATOM 795 O O . VAL A 1 107 ? 22.243 3.484 -0.777 1.00 90.75 107 VAL A O 1
ATOM 798 N N . GLU A 1 108 ? 21.073 2.677 0.964 1.00 94.69 108 GLU A N 1
ATOM 799 C CA . GLU A 1 108 ? 21.688 3.474 2.031 1.00 94.69 108 GLU A CA 1
ATOM 800 C C . GLU A 1 108 ? 22.609 2.654 2.950 1.00 94.69 108 GLU A C 1
ATOM 802 O O . GLU A 1 108 ? 23.494 3.225 3.582 1.00 94.69 108 GLU A O 1
ATOM 807 N N . GLY A 1 109 ? 22.463 1.324 2.992 1.00 90.06 109 GLY A N 1
ATOM 808 C CA . GLY A 1 109 ? 23.213 0.458 3.909 1.00 90.06 109 GLY A CA 1
ATOM 809 C C . GLY A 1 109 ? 22.539 0.288 5.279 1.00 90.06 109 GLY A C 1
ATOM 810 O O . GLY A 1 109 ? 21.320 0.405 5.387 1.00 90.06 109 GLY A O 1
ATOM 811 N N . LEU A 1 110 ? 23.338 -0.062 6.297 1.00 69.25 110 LEU A N 1
ATOM 812 C CA . LEU A 1 110 ? 22.952 -0.226 7.710 1.00 69.25 110 LEU A CA 1
ATOM 813 C C . LEU A 1 110 ? 23.588 0.867 8.571 1.00 69.25 110 LEU A C 1
ATOM 815 O O . LEU A 1 110 ? 24.784 1.154 8.332 1.00 69.25 110 LEU A O 1
#